Protein AF-A0A7C5G3N1-F1 (afdb_monomer_lite)

Structure (mmCIF, N/CA/C/O backbone):
data_AF-A0A7C5G3N1-F1
#
_entry.id   AF-A0A7C5G3N1-F1
#
loop_
_atom_site.group_PDB
_atom_site.id
_atom_site.type_symbol
_atom_site.label_atom_id
_atom_site.label_alt_id
_atom_site.label_comp_id
_atom_site.label_asym_id
_atom_site.label_entity_id
_atom_site.label_seq_id
_atom_site.pdbx_PDB_ins_code
_atom_site.Cartn_x
_atom_site.Cartn_y
_atom_site.Cartn_z
_atom_site.occupancy
_atom_site.B_iso_or_equiv
_atom_site.auth_seq_id
_atom_site.auth_comp_id
_atom_site.auth_asym_id
_atom_site.auth_atom_id
_atom_site.pdbx_PDB_model_num
ATOM 1 N N . MET A 1 1 ? 9.515 4.263 2.030 1.00 60.97 1 MET A N 1
ATOM 2 C CA . MET A 1 1 ? 8.038 4.184 2.041 1.00 60.97 1 MET A CA 1
ATOM 3 C C . MET A 1 1 ? 7.497 5.572 1.747 1.00 60.97 1 MET A C 1
ATOM 5 O O . MET A 1 1 ? 8.164 6.529 2.124 1.00 60.97 1 MET A O 1
ATOM 9 N N . SER A 1 2 ? 6.400 5.694 1.000 1.00 80.94 2 SER A N 1
ATOM 10 C CA . SER A 1 2 ? 5.811 6.991 0.640 1.00 80.94 2 SER A CA 1
ATOM 11 C C . SER A 1 2 ? 4.563 7.272 1.469 1.00 80.94 2 SER A C 1
ATOM 13 O O . SER A 1 2 ? 3.793 6.359 1.759 1.00 80.94 2 SER A O 1
ATOM 15 N N . GLU A 1 3 ? 4.332 8.550 1.763 1.00 86.06 3 GLU A N 1
ATOM 16 C CA . GLU A 1 3 ? 3.150 9.040 2.486 1.00 86.06 3 GLU A CA 1
ATOM 17 C C . GLU A 1 3 ? 1.834 8.571 1.841 1.00 86.06 3 GLU A C 1
ATOM 19 O O . GLU A 1 3 ? 0.853 8.307 2.528 1.00 86.06 3 GLU A O 1
ATOM 24 N N . TYR A 1 4 ? 1.822 8.381 0.517 1.00 85.38 4 TYR A N 1
ATOM 25 C CA . TYR A 1 4 ? 0.656 7.877 -0.205 1.00 85.38 4 TYR A CA 1
ATOM 26 C C . TYR A 1 4 ? 0.234 6.465 0.235 1.00 85.38 4 TYR A C 1
ATOM 28 O O . TYR A 1 4 ? -0.963 6.197 0.354 1.00 85.38 4 TYR A O 1
ATOM 36 N N . GLN A 1 5 ? 1.190 5.558 0.473 1.00 86.56 5 GLN A N 1
ATOM 37 C CA . GLN A 1 5 ? 0.884 4.183 0.891 1.00 86.56 5 GLN A CA 1
ATOM 38 C C . GLN A 1 5 ? 0.351 4.151 2.323 1.00 86.56 5 GLN A C 1
ATOM 40 O O . GLN A 1 5 ? -0.631 3.455 2.582 1.00 86.56 5 GLN A O 1
ATOM 45 N N . THR A 1 6 ? 0.931 4.967 3.205 1.00 88.88 6 THR A N 1
ATOM 46 C CA . THR A 1 6 ? 0.477 5.144 4.588 1.00 88.88 6 THR A CA 1
ATOM 47 C C . THR A 1 6 ? -0.971 5.644 4.635 1.00 88.88 6 THR A C 1
ATOM 49 O O . THR A 1 6 ? -1.829 5.042 5.279 1.00 88.88 6 THR A O 1
ATOM 52 N N . GLU A 1 7 ? -1.291 6.692 3.872 1.00 92.44 7 GLU A N 1
ATOM 53 C CA . GLU A 1 7 ? -2.647 7.256 3.809 1.00 92.44 7 GLU A CA 1
ATOM 54 C C . GLU A 1 7 ? -3.653 6.328 3.116 1.00 92.44 7 GLU A C 1
ATOM 56 O O . GLU A 1 7 ? -4.857 6.373 3.379 1.00 92.44 7 GLU A O 1
ATOM 61 N N . HIS A 1 8 ? -3.198 5.485 2.188 1.00 91.62 8 HIS A N 1
ATOM 62 C CA . HIS A 1 8 ? -4.062 4.473 1.591 1.00 91.62 8 HIS A CA 1
ATOM 63 C C . HIS A 1 8 ? -4.398 3.361 2.590 1.00 91.62 8 HIS A C 1
ATOM 65 O O . HIS A 1 8 ? -5.571 3.016 2.727 1.00 91.62 8 HIS A O 1
ATOM 71 N N . ALA A 1 9 ? -3.401 2.852 3.318 1.00 95.19 9 ALA A N 1
ATOM 72 C CA . ALA A 1 9 ? -3.592 1.818 4.328 1.00 95.19 9 ALA A CA 1
ATOM 73 C C . ALA A 1 9 ? -4.538 2.277 5.448 1.00 95.19 9 ALA A C 1
ATOM 75 O O . ALA A 1 9 ? -5.477 1.555 5.783 1.00 95.19 9 ALA A O 1
ATOM 76 N N . ARG A 1 10 ? -4.369 3.511 5.943 1.00 95.00 10 ARG A N 1
ATOM 77 C CA . ARG A 1 10 ? -5.288 4.119 6.921 1.00 95.00 10 ARG A CA 1
ATOM 78 C C . ARG A 1 10 ? -6.726 4.154 6.421 1.00 95.00 10 ARG A C 1
ATOM 80 O O . ARG A 1 10 ? -7.605 3.637 7.096 1.00 95.00 10 ARG A O 1
ATOM 87 N N . ARG A 1 11 ? -6.968 4.650 5.202 1.00 96.19 11 ARG A N 1
ATOM 88 C CA . ARG A 1 11 ? -8.322 4.697 4.616 1.00 96.19 11 ARG A CA 1
ATOM 89 C C . ARG A 1 11 ? -8.971 3.321 4.467 1.00 96.19 11 ARG A C 1
ATOM 91 O O . ARG A 1 11 ? -10.182 3.198 4.636 1.00 96.19 11 ARG A O 1
ATOM 98 N N . VAL A 1 12 ? -8.190 2.289 4.141 1.00 96.12 12 VAL A N 1
ATOM 99 C CA . VAL A 1 12 ? -8.689 0.903 4.084 1.00 96.12 12 VAL A CA 1
ATOM 100 C C . VAL A 1 12 ? -9.144 0.447 5.469 1.00 96.12 12 VAL A C 1
ATOM 102 O O . VAL A 1 12 ? -10.231 -0.116 5.606 1.00 96.12 12 VAL A O 1
ATOM 105 N N . VAL A 1 13 ? -8.348 0.730 6.501 1.00 96.88 13 VAL A N 1
ATOM 106 C CA . VAL A 1 13 ? -8.692 0.383 7.883 1.00 96.88 13 VAL A CA 1
ATOM 107 C C . VAL A 1 13 ? -9.870 1.205 8.402 1.00 96.88 13 VAL A C 1
ATOM 109 O O . VAL A 1 13 ? -10.754 0.641 9.032 1.00 96.88 13 VAL A O 1
ATOM 112 N N . GLU A 1 14 ? -9.960 2.494 8.088 1.00 95.81 14 GLU A N 1
ATOM 113 C CA . GLU A 1 14 ? -11.109 3.341 8.436 1.00 95.81 14 GLU A CA 1
ATOM 114 C C . GLU A 1 14 ? -12.409 2.833 7.799 1.00 95.81 14 GLU A C 1
ATOM 116 O O . GLU A 1 14 ? -13.446 2.758 8.460 1.00 95.81 14 GLU A O 1
ATOM 121 N N . GLN A 1 15 ? -12.366 2.421 6.527 1.00 96.88 15 GLN A N 1
ATOM 122 C CA . GLN A 1 15 ? -13.516 1.771 5.897 1.00 96.88 15 GLN A CA 1
ATOM 123 C C . GLN A 1 15 ? -13.875 0.468 6.603 1.00 96.88 15 GLN A C 1
ATOM 125 O O . GLN A 1 15 ? -15.054 0.239 6.864 1.00 96.88 15 GLN A O 1
ATOM 130 N N . PHE A 1 16 ? -12.890 -0.361 6.950 1.00 96.12 16 PHE A N 1
ATOM 131 C CA . PHE A 1 16 ? -13.138 -1.584 7.708 1.00 96.12 16 PHE A CA 1
ATOM 132 C C . PHE A 1 16 ? -13.788 -1.286 9.065 1.00 96.12 16 PHE A C 1
ATOM 134 O O . PHE A 1 16 ? -14.796 -1.903 9.402 1.00 96.12 16 PHE A O 1
ATOM 141 N N . GLN A 1 17 ? -13.288 -0.286 9.796 1.00 95.06 17 GLN A N 1
ATOM 142 C CA . GLN A 1 17 ? -13.886 0.177 11.047 1.00 95.06 17 GLN A CA 1
ATOM 143 C C . GLN A 1 17 ? -15.338 0.627 10.854 1.00 95.06 17 GLN A C 1
ATOM 145 O O . GLN A 1 17 ? -16.182 0.320 11.692 1.00 95.06 17 GLN A O 1
ATOM 150 N N . SER A 1 18 ? -15.660 1.309 9.749 1.00 95.38 18 SER A N 1
ATOM 151 C CA . SER A 1 18 ? -17.025 1.786 9.471 1.00 95.38 18 SER A CA 1
ATOM 152 C C . SER A 1 18 ? -18.063 0.665 9.308 1.00 95.38 18 SER A C 1
ATOM 154 O O . SER A 1 18 ? -19.258 0.913 9.453 1.00 95.38 18 SER A O 1
ATOM 156 N N . LEU A 1 19 ? -17.617 -0.567 9.033 1.00 96.56 19 LEU A N 1
ATOM 157 C CA . LEU A 1 19 ? -18.477 -1.749 8.916 1.00 96.56 19 LEU A CA 1
ATOM 158 C C . LEU A 1 19 ? -18.807 -2.387 10.272 1.00 96.56 19 LEU A C 1
ATOM 160 O O . LEU A 1 19 ? -19.661 -3.271 10.338 1.00 96.56 19 LEU A O 1
ATOM 164 N N . LEU A 1 20 ? -18.121 -1.972 11.337 1.00 96.19 20 LEU A N 1
ATOM 165 C CA . LEU A 1 20 ? -18.251 -2.533 12.674 1.00 96.19 20 LEU A CA 1
ATOM 166 C C . LEU A 1 20 ? -19.174 -1.669 13.536 1.00 96.19 20 LEU A C 1
ATOM 168 O O . LEU A 1 20 ? -19.128 -0.433 13.509 1.00 96.19 20 LEU A O 1
ATOM 172 N N . ASP A 1 21 ? -19.986 -2.321 14.362 1.00 96.88 21 ASP A N 1
ATOM 173 C CA . ASP A 1 21 ? -20.755 -1.623 15.383 1.00 96.88 21 ASP A CA 1
ATOM 174 C C . ASP A 1 21 ? -19.839 -1.047 16.477 1.00 96.88 21 ASP A C 1
ATOM 176 O O . ASP A 1 21 ? -18.640 -1.325 16.566 1.00 96.88 21 ASP A O 1
ATOM 180 N N . GLU A 1 22 ? -20.395 -0.146 17.280 1.00 94.25 22 GLU A N 1
ATOM 181 C CA . GLU A 1 22 ? -19.630 0.597 18.283 1.00 94.25 22 GLU A CA 1
ATOM 182 C C . GLU A 1 22 ? -19.105 -0.310 19.406 1.00 94.25 22 GLU A C 1
ATOM 184 O O . GLU A 1 22 ? -17.979 -0.123 19.863 1.00 94.25 22 GLU A O 1
ATOM 189 N N . GLU A 1 23 ? -19.862 -1.350 19.777 1.00 96.12 23 GLU A N 1
ATOM 190 C CA . GLU A 1 23 ? -19.415 -2.358 20.742 1.00 96.12 23 GLU A CA 1
ATOM 191 C C . GLU A 1 23 ? -18.184 -3.115 20.225 1.00 96.12 23 GLU A C 1
ATOM 193 O O . GLU A 1 23 ? -17.192 -3.250 20.944 1.00 96.12 23 GLU A O 1
ATOM 198 N N . THR A 1 24 ? -18.205 -3.573 18.969 1.00 95.25 24 THR A N 1
ATOM 199 C CA . THR A 1 24 ? -17.070 -4.300 18.388 1.00 95.25 24 THR A CA 1
ATOM 200 C C . THR A 1 24 ? -15.854 -3.396 18.226 1.00 95.25 24 THR A C 1
ATOM 202 O O . THR A 1 24 ? -14.746 -3.815 18.560 1.00 95.25 24 THR A O 1
ATOM 205 N N . ARG A 1 25 ? -16.038 -2.144 17.784 1.00 95.06 25 ARG A N 1
ATOM 206 C CA . ARG A 1 25 ? -14.938 -1.167 17.691 1.00 95.06 25 ARG A CA 1
ATOM 207 C C . ARG A 1 25 ? -14.281 -0.923 19.046 1.00 95.06 25 ARG A C 1
ATOM 209 O O . ARG A 1 25 ? -13.059 -0.999 19.145 1.00 95.06 25 ARG A O 1
ATOM 216 N N . ALA A 1 26 ? -15.082 -0.708 20.090 1.00 94.12 26 ALA A N 1
ATOM 217 C CA . ALA A 1 26 ? -14.581 -0.490 21.444 1.00 94.12 26 ALA A CA 1
ATOM 218 C C . ALA A 1 26 ? -13.852 -1.719 22.011 1.00 94.12 26 ALA A C 1
ATOM 220 O O . ALA A 1 26 ? -12.868 -1.573 22.732 1.00 94.12 26 ALA A O 1
ATOM 221 N N . ARG A 1 27 ? -14.311 -2.933 21.679 1.00 96.25 27 ARG A N 1
ATOM 222 C CA . ARG A 1 27 ? -13.663 -4.184 22.103 1.00 96.25 27 ARG A CA 1
ATOM 223 C C . ARG A 1 27 ? -12.331 -4.450 21.410 1.00 96.25 27 ARG A C 1
ATOM 225 O O . ARG A 1 27 ? -11.479 -5.088 22.020 1.00 96.25 27 ARG A O 1
ATOM 232 N N . ILE A 1 28 ? -12.188 -4.041 20.149 1.00 95.06 28 ILE A N 1
ATOM 233 C CA . ILE A 1 28 ? -10.939 -4.209 19.398 1.00 95.06 28 ILE A CA 1
ATOM 234 C C . ILE A 1 28 ? -9.894 -3.215 19.898 1.00 95.06 28 ILE A C 1
ATOM 236 O O . ILE A 1 28 ? -8.793 -3.648 20.205 1.00 95.06 28 ILE A O 1
ATOM 240 N N . GLY A 1 29 ? -10.262 -1.938 20.044 1.00 93.50 29 GLY A N 1
ATOM 241 C CA . GLY A 1 29 ? -9.350 -0.881 20.482 1.00 93.50 29 GLY A CA 1
ATOM 242 C C . GLY A 1 29 ? -8.572 -0.229 19.335 1.00 93.50 29 GLY A C 1
ATOM 243 O O . GLY A 1 29 ? -8.379 -0.812 18.271 1.00 93.50 29 GLY A O 1
ATOM 244 N N . GLU A 1 30 ? -8.152 1.021 19.545 1.00 92.81 30 GLU A N 1
ATOM 245 C CA . GLU A 1 30 ? -7.456 1.822 18.524 1.00 92.81 30 GLU A CA 1
ATOM 246 C C . GLU A 1 30 ? -6.075 1.251 18.170 1.00 92.81 30 GLU A C 1
ATOM 248 O O . GLU A 1 30 ? -5.737 1.171 16.993 1.00 92.81 30 GLU A O 1
ATOM 253 N N . GLU A 1 31 ? -5.321 0.758 19.158 1.00 95.12 31 GLU A N 1
ATOM 254 C CA . GLU A 1 31 ? -3.976 0.190 18.959 1.00 95.12 31 GLU A CA 1
ATOM 255 C C . GLU A 1 31 ? -3.986 -0.983 17.963 1.00 95.12 31 GLU A C 1
ATOM 257 O O . GLU A 1 31 ? -3.105 -1.114 17.116 1.00 95.12 31 GLU A O 1
ATOM 262 N N . GLN A 1 32 ? -5.026 -1.812 18.010 1.00 96.44 32 GLN A N 1
ATOM 263 C CA . GLN A 1 32 ? -5.193 -2.970 17.137 1.00 96.44 32 GLN A CA 1
ATOM 264 C C . GLN A 1 32 ? -5.538 -2.544 15.704 1.00 96.44 32 GLN A C 1
ATOM 266 O O . GLN A 1 32 ? -5.139 -3.208 14.745 1.00 96.44 32 GLN A O 1
ATOM 271 N N . PHE A 1 33 ? -6.255 -1.431 15.532 1.00 96.38 33 PHE A N 1
ATOM 272 C CA . PHE A 1 33 ? -6.498 -0.857 14.210 1.00 96.38 33 PHE A CA 1
ATOM 273 C C . PHE A 1 33 ? -5.255 -0.166 13.644 1.00 96.38 33 PHE A C 1
ATOM 275 O O . PHE A 1 33 ? -5.017 -0.264 12.441 1.00 96.38 33 PHE A O 1
ATOM 282 N N . ASP A 1 34 ? -4.438 0.463 14.485 1.00 95.00 34 ASP A N 1
ATOM 283 C CA . ASP A 1 34 ? -3.146 1.014 14.072 1.00 95.00 34 ASP A CA 1
ATOM 284 C C . ASP A 1 34 ? -2.187 -0.097 13.620 1.00 95.00 34 ASP A C 1
ATOM 286 O O . ASP A 1 34 ? -1.552 0.010 12.567 1.00 95.00 34 ASP A O 1
ATOM 290 N N . GLU A 1 35 ? -2.135 -1.213 14.353 1.00 96.38 35 GLU A N 1
ATOM 291 C CA . GLU A 1 35 ? -1.363 -2.390 13.948 1.00 96.38 35 GLU A CA 1
ATOM 292 C C . GLU A 1 35 ? -1.898 -2.990 12.637 1.00 96.38 35 GLU A C 1
ATOM 294 O O . GLU A 1 35 ? -1.125 -3.333 11.737 1.00 96.38 35 GLU A O 1
ATOM 299 N N . LEU A 1 36 ? -3.224 -3.047 12.466 1.00 96.56 36 LEU A N 1
ATOM 300 C CA . LEU A 1 36 ? -3.836 -3.453 11.201 1.00 96.56 36 LEU A CA 1
ATOM 301 C C . LEU A 1 36 ? -3.443 -2.518 10.050 1.00 96.56 36 LEU A C 1
ATOM 303 O O . LEU A 1 36 ? -3.143 -3.002 8.957 1.00 96.56 36 LEU A O 1
ATOM 307 N N . ALA A 1 37 ? -3.398 -1.205 10.279 1.00 96.19 37 ALA A N 1
ATOM 308 C CA . ALA A 1 37 ? -2.982 -0.238 9.266 1.00 96.19 37 ALA A CA 1
ATOM 309 C C . ALA A 1 37 ? -1.526 -0.472 8.846 1.00 96.19 37 ALA A C 1
ATOM 311 O O . ALA A 1 37 ? -1.236 -0.498 7.649 1.00 96.19 37 ALA A O 1
ATOM 312 N N . LEU A 1 38 ? -0.638 -0.753 9.803 1.00 95.44 38 LEU A N 1
ATOM 313 C CA . LEU A 1 38 ? 0.758 -1.097 9.529 1.00 95.44 38 LEU A CA 1
ATOM 314 C C . LEU A 1 38 ? 0.893 -2.403 8.725 1.00 95.44 38 LEU A C 1
ATOM 316 O O . LEU A 1 38 ? 1.699 -2.491 7.791 1.00 95.44 38 LEU A O 1
ATOM 320 N N . MET A 1 39 ? 0.097 -3.426 9.052 1.00 97.19 39 MET A N 1
ATOM 321 C CA . MET A 1 39 ? 0.083 -4.691 8.308 1.00 97.19 39 MET A CA 1
ATOM 322 C C . MET A 1 39 ? -0.402 -4.496 6.866 1.00 97.19 39 MET A C 1
ATOM 324 O O . MET A 1 39 ? 0.213 -5.011 5.928 1.00 97.19 39 MET A O 1
ATOM 328 N N . VAL A 1 40 ? -1.473 -3.721 6.675 1.00 96.38 40 VAL A N 1
ATOM 329 C CA . VAL A 1 40 ? -2.007 -3.384 5.347 1.00 96.38 40 VAL A CA 1
ATOM 330 C C . VAL A 1 40 ? -0.982 -2.587 4.537 1.00 96.38 40 VAL A C 1
ATOM 332 O O . VAL A 1 40 ? -0.730 -2.916 3.377 1.00 96.38 40 VAL A O 1
ATOM 335 N N . GLU A 1 41 ? -0.333 -1.592 5.142 1.00 95.25 41 GLU A N 1
ATOM 336 C CA . GLU A 1 41 ? 0.730 -0.808 4.505 1.00 95.25 41 GLU A CA 1
ATOM 337 C C . GLU A 1 41 ? 1.899 -1.692 4.050 1.00 95.25 41 GLU A C 1
ATOM 339 O O . GLU A 1 41 ? 2.393 -1.563 2.922 1.00 95.25 41 GLU A O 1
ATOM 344 N N . SER A 1 42 ? 2.306 -2.636 4.900 1.00 95.38 42 SER A N 1
ATOM 345 C CA . SER A 1 42 ? 3.378 -3.587 4.598 1.00 95.38 42 SER A CA 1
ATOM 346 C C . SER A 1 42 ? 3.016 -4.484 3.411 1.00 95.38 42 SER A C 1
ATOM 348 O O . SER A 1 42 ? 3.830 -4.675 2.505 1.00 95.38 42 SER A O 1
ATOM 350 N N . ALA A 1 43 ? 1.779 -4.985 3.363 1.00 94.88 43 ALA A N 1
ATOM 351 C CA . ALA A 1 43 ? 1.292 -5.820 2.266 1.00 94.88 43 ALA A CA 1
ATOM 352 C C . ALA A 1 43 ? 1.201 -5.054 0.932 1.00 94.88 43 ALA A C 1
ATOM 354 O O . ALA A 1 43 ? 1.601 -5.575 -0.116 1.00 94.88 43 ALA A O 1
ATOM 355 N N . ILE A 1 44 ? 0.727 -3.802 0.965 1.00 91.88 44 ILE A N 1
ATOM 356 C CA . ILE A 1 44 ? 0.703 -2.914 -0.208 1.00 91.88 44 ILE A CA 1
ATOM 357 C C . ILE A 1 44 ? 2.129 -2.690 -0.714 1.00 91.88 44 ILE A C 1
ATOM 359 O O . ILE A 1 44 ? 2.400 -2.856 -1.903 1.00 91.88 44 ILE A O 1
ATOM 363 N N . THR A 1 45 ? 3.056 -2.363 0.187 1.00 91.94 45 THR A N 1
ATOM 364 C CA . THR A 1 45 ? 4.456 -2.093 -0.161 1.00 91.94 45 THR A CA 1
ATOM 365 C C . THR A 1 45 ? 5.129 -3.312 -0.786 1.00 91.94 45 THR A C 1
ATOM 367 O O . THR A 1 45 ? 5.773 -3.182 -1.827 1.00 91.94 45 THR A O 1
ATOM 370 N N . ALA A 1 46 ? 4.935 -4.500 -0.209 1.00 93.12 46 ALA A N 1
ATOM 371 C CA . ALA A 1 46 ? 5.470 -5.744 -0.757 1.00 93.12 46 ALA A CA 1
ATOM 372 C C . ALA A 1 46 ? 4.925 -6.037 -2.165 1.00 93.12 46 ALA A C 1
ATOM 374 O O . ALA A 1 46 ? 5.672 -6.449 -3.052 1.00 93.12 46 ALA A O 1
ATOM 375 N N . SER A 1 47 ? 3.636 -5.772 -2.393 1.00 92.88 47 SER A N 1
ATOM 376 C CA . SER A 1 47 ? 3.006 -5.965 -3.703 1.00 92.88 47 SER A CA 1
ATOM 377 C C . SER A 1 47 ? 3.559 -4.995 -4.750 1.00 92.88 47 SER A C 1
ATOM 379 O O . SER A 1 47 ? 3.895 -5.412 -5.855 1.00 92.88 47 SER A O 1
ATOM 381 N N . VAL A 1 48 ? 3.716 -3.714 -4.396 1.00 92.75 48 VAL A N 1
ATOM 382 C CA . VAL A 1 48 ? 4.312 -2.702 -5.285 1.00 92.75 48 VAL A CA 1
ATOM 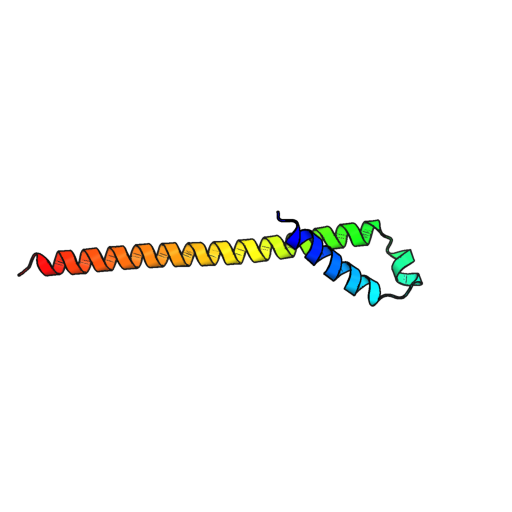383 C C . VAL A 1 48 ? 5.760 -3.050 -5.622 1.00 92.75 48 VAL A C 1
ATOM 385 O O . VAL A 1 48 ? 6.151 -2.953 -6.782 1.00 92.75 48 VAL A O 1
ATOM 388 N N . LEU A 1 49 ? 6.551 -3.482 -4.635 1.00 93.31 49 LEU A N 1
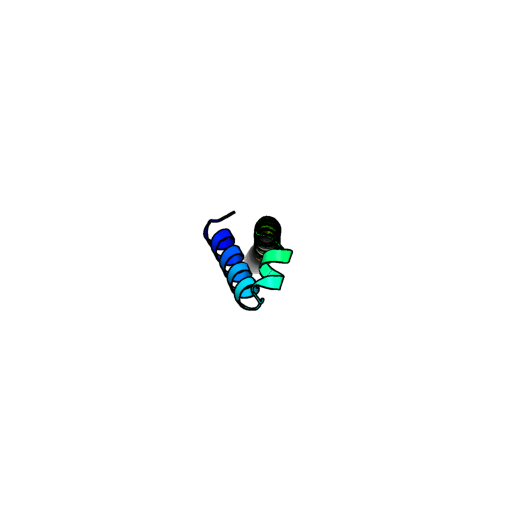ATOM 389 C CA . LEU A 1 49 ? 7.940 -3.880 -4.859 1.00 93.31 49 LEU A CA 1
ATOM 390 C C . LEU A 1 49 ? 8.033 -5.034 -5.862 1.00 93.31 49 LEU A C 1
ATOM 392 O O . LEU A 1 49 ? 8.799 -4.948 -6.816 1.00 93.31 49 LEU A O 1
ATOM 396 N N . LYS A 1 50 ? 7.191 -6.057 -5.703 1.00 95.38 50 LYS A N 1
ATOM 397 C CA . LYS A 1 50 ? 7.141 -7.202 -6.616 1.00 95.38 50 LYS A CA 1
ATOM 398 C C . LYS A 1 50 ? 6.803 -6.798 -8.055 1.00 95.38 50 LYS A C 1
ATOM 400 O O . LYS A 1 50 ? 7.344 -7.365 -9.002 1.00 95.38 50 LYS A O 1
ATOM 405 N N . GLU A 1 51 ? 5.896 -5.844 -8.245 1.00 95.06 51 GLU A N 1
ATOM 406 C CA . GLU A 1 51 ? 5.571 -5.336 -9.585 1.00 95.06 51 GLU A CA 1
ATOM 407 C C . GLU A 1 51 ? 6.733 -4.538 -10.193 1.00 95.06 51 GLU A C 1
ATOM 409 O O . GLU A 1 51 ? 7.004 -4.648 -11.390 1.00 95.06 51 GLU A O 1
ATOM 414 N N . LEU A 1 52 ? 7.464 -3.775 -9.374 1.00 95.62 52 LEU A N 1
ATOM 415 C CA . LEU A 1 52 ? 8.666 -3.065 -9.817 1.00 95.62 52 LEU A CA 1
ATOM 416 C C . LEU A 1 52 ? 9.796 -4.026 -10.205 1.00 95.62 52 LEU A C 1
ATOM 418 O O . LEU A 1 52 ? 10.445 -3.799 -11.224 1.00 95.62 52 LEU A O 1
ATOM 422 N N . GLU A 1 53 ? 9.999 -5.105 -9.448 1.00 96.94 53 GLU A N 1
ATOM 423 C CA . GLU A 1 53 ? 10.953 -6.171 -9.788 1.00 96.94 53 GLU A CA 1
ATOM 424 C C . GLU A 1 53 ? 10.611 -6.797 -11.147 1.00 96.94 53 GLU A C 1
ATOM 426 O O . GLU A 1 53 ? 11.450 -6.828 -12.043 1.00 96.94 53 GLU A O 1
ATOM 431 N N . GLN A 1 54 ? 9.345 -7.168 -11.371 1.00 96.94 54 GLN A N 1
ATOM 432 C CA . GLN A 1 54 ? 8.908 -7.699 -12.668 1.00 96.94 54 GLN A CA 1
ATOM 433 C C . GLN A 1 54 ? 9.115 -6.707 -13.822 1.00 96.94 54 GLN A C 1
ATOM 435 O O . GLN A 1 54 ? 9.398 -7.110 -14.953 1.00 96.94 54 GLN A O 1
ATOM 440 N N . ALA A 1 55 ? 8.933 -5.407 -13.579 1.00 97.12 55 ALA A N 1
ATOM 441 C CA . ALA A 1 55 ? 9.193 -4.386 -14.586 1.00 97.12 55 ALA A CA 1
ATOM 442 C C . ALA A 1 55 ? 10.693 -4.278 -14.906 1.00 97.12 55 ALA A C 1
ATOM 444 O O . ALA A 1 55 ? 11.054 -4.160 -16.079 1.00 97.12 55 ALA A O 1
ATOM 445 N N . ALA A 1 56 ? 11.557 -4.362 -13.891 1.00 97.69 56 ALA A N 1
ATOM 446 C CA . ALA A 1 56 ? 13.006 -4.375 -14.066 1.00 97.69 56 ALA A CA 1
ATOM 447 C C . ALA A 1 56 ? 13.464 -5.596 -14.882 1.00 97.69 56 ALA A C 1
ATOM 449 O O . ALA A 1 56 ? 14.185 -5.421 -15.866 1.00 97.69 56 ALA A O 1
ATOM 450 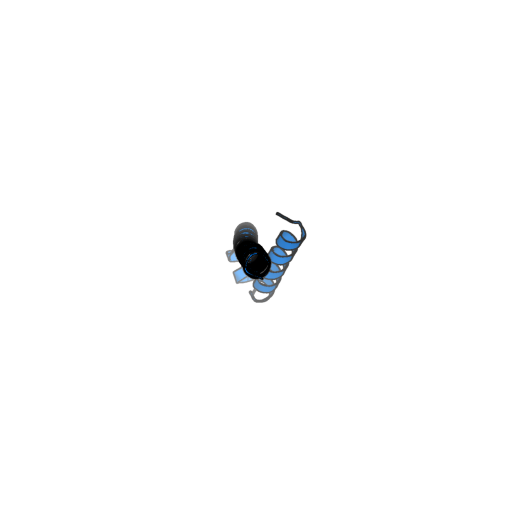N N . ASP A 1 57 ? 12.953 -6.790 -14.570 1.00 97.94 57 ASP A N 1
ATOM 451 C CA . ASP A 1 57 ? 13.256 -8.023 -15.309 1.00 97.94 57 ASP A CA 1
ATOM 452 C C . ASP A 1 57 ? 12.897 -7.900 -16.800 1.00 97.94 57 ASP A C 1
ATOM 454 O O . ASP A 1 57 ? 13.634 -8.339 -17.686 1.00 97.94 57 ASP A O 1
ATOM 458 N N . ARG A 1 58 ? 11.766 -7.252 -17.115 1.00 97.75 58 ARG A N 1
ATOM 459 C CA . ARG A 1 58 ? 11.351 -7.008 -18.509 1.00 97.75 58 ARG A CA 1
ATOM 460 C C . ARG A 1 58 ? 12.306 -6.065 -19.238 1.00 97.75 58 ARG A C 1
ATOM 462 O O . ARG A 1 58 ? 12.587 -6.280 -20.416 1.00 97.75 58 ARG A O 1
ATOM 469 N N . ILE A 1 59 ? 12.801 -5.031 -18.558 1.00 97.62 59 ILE A N 1
ATOM 470 C CA . ILE A 1 59 ? 13.780 -4.091 -19.125 1.00 97.62 59 ILE A CA 1
ATOM 471 C C . ILE A 1 59 ? 15.112 -4.802 -19.389 1.00 97.62 59 I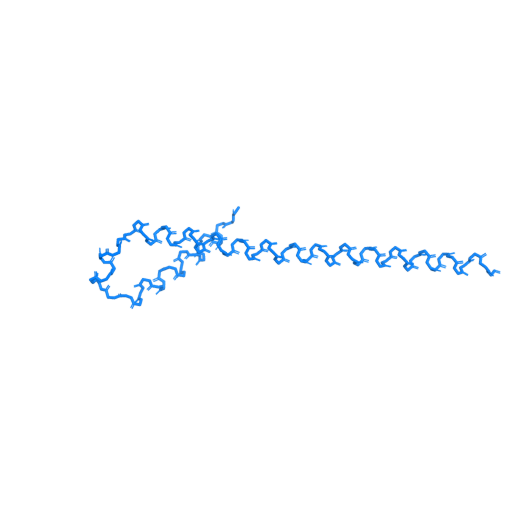LE A C 1
ATOM 473 O O . ILE A 1 59 ? 15.721 -4.600 -20.444 1.00 97.62 59 ILE A O 1
ATOM 477 N N . GLU A 1 60 ? 15.556 -5.654 -18.466 1.00 97.88 60 GLU A N 1
ATOM 478 C CA . GLU A 1 60 ? 16.766 -6.460 -18.636 1.00 97.88 60 GLU A CA 1
ATOM 479 C C . GLU A 1 60 ? 16.633 -7.412 -19.832 1.00 97.88 60 GLU A C 1
ATOM 481 O O . GLU A 1 60 ? 17.489 -7.420 -20.723 1.00 97.88 60 GLU A O 1
ATOM 486 N N . ALA A 1 61 ? 15.522 -8.147 -19.914 1.00 97.75 61 ALA A N 1
ATOM 487 C CA . ALA A 1 61 ? 15.248 -9.052 -21.026 1.00 97.75 61 ALA A CA 1
ATOM 488 C C . ALA A 1 61 ? 15.261 -8.324 -22.381 1.00 97.75 61 ALA A C 1
ATOM 490 O O . ALA A 1 61 ? 15.902 -8.791 -23.329 1.00 97.75 61 ALA A O 1
ATOM 491 N N . LEU A 1 62 ? 14.623 -7.151 -22.458 1.00 97.25 62 LEU A N 1
ATOM 492 C CA . LEU A 1 62 ? 14.625 -6.317 -23.660 1.00 97.25 62 LEU A CA 1
ATOM 493 C C . LEU A 1 62 ? 16.040 -5.850 -24.022 1.00 97.25 62 LEU A C 1
ATOM 495 O O . LEU A 1 62 ? 16.434 -5.894 -25.185 1.00 97.25 62 LEU A O 1
ATOM 499 N N . SER A 1 63 ? 16.835 -5.445 -23.031 1.00 97.38 63 SER A N 1
ATOM 500 C CA . SER A 1 63 ? 18.221 -5.015 -23.245 1.00 97.38 63 SER A CA 1
ATOM 501 C C . SER A 1 63 ? 19.078 -6.141 -23.838 1.00 97.38 63 SER A C 1
ATOM 503 O O . SER A 1 63 ? 19.870 -5.913 -24.758 1.00 97.38 63 SER A O 1
ATOM 505 N N . HIS A 1 64 ? 18.891 -7.376 -23.363 1.00 96.62 64 HIS A N 1
ATOM 506 C CA . HIS A 1 64 ? 19.543 -8.558 -23.929 1.00 96.62 64 HIS A CA 1
ATOM 507 C C . HIS A 1 64 ? 19.064 -8.887 -25.345 1.00 96.62 64 HIS A C 1
ATOM 509 O O . HIS A 1 64 ? 19.866 -9.297 -26.187 1.00 96.62 64 HIS A O 1
ATOM 515 N N . GLU A 1 65 ? 17.775 -8.719 -25.628 1.00 96.75 65 GLU A N 1
ATOM 516 C CA . GLU A 1 65 ? 17.232 -8.903 -26.972 1.00 96.75 65 GLU A CA 1
ATOM 517 C C . GLU A 1 65 ? 17.838 -7.912 -27.969 1.00 96.75 65 GLU A C 1
ATOM 519 O O . GLU A 1 65 ? 18.349 -8.335 -29.006 1.00 96.75 65 GLU A O 1
ATOM 524 N N . VAL A 1 66 ? 17.877 -6.623 -27.622 1.00 95.25 66 VAL A N 1
ATOM 525 C CA . VAL A 1 66 ? 18.485 -5.575 -28.456 1.00 95.25 66 VAL A CA 1
ATOM 526 C C . VAL A 1 66 ? 19.953 -5.891 -28.754 1.00 95.25 66 VAL A C 1
ATOM 528 O O . VAL A 1 66 ? 20.386 -5.772 -29.901 1.00 95.25 66 VAL A O 1
ATOM 531 N N . ARG A 1 67 ? 20.722 -6.353 -27.756 1.00 93.12 67 ARG A N 1
ATOM 532 C CA . ARG A 1 67 ? 22.122 -6.756 -27.963 1.00 93.12 67 ARG A CA 1
ATOM 533 C C . ARG A 1 67 ? 22.245 -7.917 -28.953 1.00 93.12 67 ARG A C 1
ATOM 535 O O . ARG A 1 67 ? 23.024 -7.814 -29.895 1.00 93.12 67 ARG A O 1
ATOM 542 N N . ARG A 1 68 ? 21.442 -8.974 -28.788 1.00 93.06 68 ARG A N 1
ATOM 543 C CA . ARG A 1 68 ? 21.440 -10.126 -29.711 1.00 93.06 68 ARG A CA 1
ATOM 544 C C . ARG A 1 68 ? 21.068 -9.730 -31.137 1.00 93.06 68 ARG A C 1
ATOM 546 O O . ARG A 1 68 ? 21.655 -10.240 -32.090 1.00 93.06 68 ARG A O 1
ATOM 553 N N . GLN A 1 69 ? 20.107 -8.821 -31.300 1.00 92.31 69 GLN A N 1
ATOM 554 C CA . GLN A 1 69 ? 19.745 -8.301 -32.618 1.00 92.31 69 GLN A CA 1
ATOM 555 C C . GLN A 1 69 ? 20.915 -7.535 -33.241 1.00 92.31 69 GLN A C 1
ATOM 557 O O . GLN A 1 69 ? 21.266 -7.811 -34.384 1.00 92.31 69 GLN A O 1
ATOM 562 N N . ALA A 1 70 ? 21.563 -6.636 -32.495 1.00 90.88 70 ALA A N 1
ATOM 563 C CA . ALA A 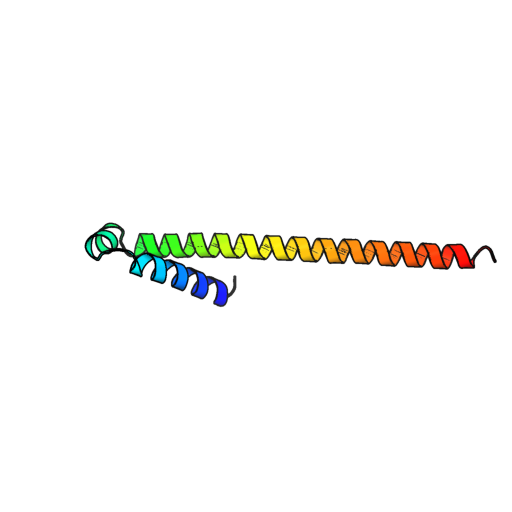1 70 ? 22.728 -5.899 -32.983 1.00 90.88 70 ALA A CA 1
ATOM 564 C C . ALA A 1 70 ? 23.873 -6.835 -33.411 1.00 90.88 70 ALA A C 1
ATOM 566 O O . ALA A 1 70 ? 24.434 -6.652 -34.488 1.00 90.88 70 ALA A O 1
ATOM 567 N N . GLU A 1 71 ? 24.167 -7.870 -32.620 1.00 90.44 71 GLU A N 1
ATOM 568 C CA . GLU A 1 71 ? 25.157 -8.902 -32.959 1.00 90.44 71 GLU A CA 1
ATOM 569 C C . GLU A 1 71 ? 24.777 -9.667 -34.233 1.00 90.44 71 GLU A C 1
ATOM 571 O O . GLU A 1 71 ? 25.626 -9.888 -35.091 1.00 90.44 71 GLU A O 1
ATOM 576 N N . THR A 1 72 ? 23.498 -10.016 -34.402 1.00 87.06 72 THR A N 1
ATOM 577 C CA . THR A 1 72 ? 23.000 -10.696 -35.610 1.00 87.06 72 THR A CA 1
ATOM 578 C C . THR A 1 72 ? 23.133 -9.806 -36.847 1.00 87.06 72 THR A C 1
ATOM 580 O O . THR A 1 72 ? 23.622 -10.254 -37.884 1.00 87.06 72 THR A O 1
ATOM 583 N N . TYR A 1 73 ? 22.753 -8.529 -36.744 1.00 78.69 73 TYR A N 1
ATOM 584 C CA . TYR A 1 73 ? 22.893 -7.570 -37.840 1.00 78.69 73 TYR A CA 1
ATOM 585 C C . TYR A 1 73 ? 24.363 -7.347 -38.214 1.00 78.69 73 TYR A C 1
ATOM 587 O O . TYR A 1 73 ? 24.704 -7.417 -39.394 1.00 78.69 73 TYR A O 1
ATOM 595 N N . MET A 1 74 ? 25.242 -7.137 -37.229 1.00 68.88 74 MET A N 1
ATOM 596 C CA . MET A 1 74 ? 26.679 -6.946 -37.462 1.00 68.88 74 MET A CA 1
ATOM 597 C C . MET A 1 74 ? 27.362 -8.214 -37.992 1.00 68.88 74 MET A C 1
ATOM 599 O O . MET A 1 74 ? 28.229 -8.111 -38.854 1.00 68.88 74 MET A O 1
ATOM 603 N N . GLY A 1 75 ? 26.947 -9.398 -37.534 1.00 61.62 75 GLY A N 1
ATOM 604 C CA . GLY A 1 75 ? 27.423 -10.682 -38.050 1.00 61.62 75 GLY A CA 1
ATOM 605 C C . GLY A 1 75 ? 27.018 -10.915 -39.507 1.00 61.62 75 GLY A C 1
ATOM 606 O O . GLY A 1 75 ? 27.855 -11.308 -40.311 1.00 61.62 75 GLY A O 1
ATOM 607 N N . SER A 1 76 ? 25.778 -10.577 -39.880 1.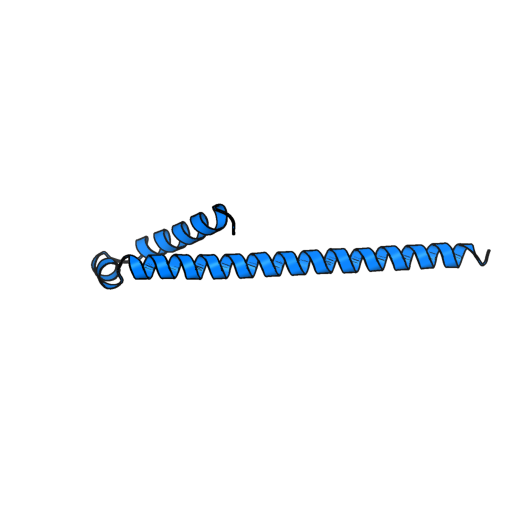00 57.47 76 SER A N 1
ATOM 608 C CA . SER A 1 76 ? 25.301 -10.702 -41.268 1.00 57.47 76 SER A CA 1
ATOM 609 C C . SER A 1 76 ? 25.982 -9.734 -42.246 1.00 57.47 76 SER A C 1
ATOM 611 O O . SER A 1 76 ? 26.132 -10.048 -43.423 1.00 57.47 76 SER A O 1
ATOM 613 N N . ALA A 1 77 ? 26.443 -8.573 -41.766 1.00 56.28 77 ALA A N 1
ATOM 614 C CA . ALA A 1 77 ? 27.146 -7.578 -42.576 1.00 56.28 77 ALA A CA 1
ATOM 615 C C . ALA A 1 77 ? 28.630 -7.918 -42.822 1.00 56.28 77 ALA A C 1
ATOM 617 O O . ALA A 1 77 ? 29.264 -7.272 -43.650 1.00 56.28 77 ALA A O 1
ATOM 618 N N . ALA A 1 78 ? 29.192 -8.901 -42.108 1.00 54.97 78 ALA A N 1
ATOM 619 C CA . ALA A 1 78 ? 30.585 -9.324 -42.261 1.00 54.97 78 ALA A CA 1
ATOM 620 C C . ALA A 1 78 ? 30.780 -10.447 -43.303 1.00 54.97 78 ALA A C 1
ATOM 622 O O . ALA A 1 78 ? 31.915 -10.720 -43.689 1.00 54.97 78 ALA A O 1
ATOM 623 N N . GLU A 1 79 ? 29.699 -11.091 -43.760 1.00 52.59 79 GLU A N 1
ATOM 624 C CA . GLU A 1 79 ? 29.727 -12.191 -44.743 1.00 52.59 79 GLU A CA 1
ATOM 625 C C . GLU A 1 79 ? 29.335 -11.766 -46.176 1.00 52.59 79 GLU A C 1
ATOM 627 O O . GLU A 1 79 ? 29.224 -12.624 -47.053 1.00 52.59 79 GLU A O 1
ATOM 632 N N . THR A 1 80 ? 29.153 -10.464 -46.442 1.00 47.16 80 THR A N 1
ATOM 633 C CA . THR A 1 80 ? 28.870 -9.916 -47.791 1.00 47.16 80 THR A CA 1
ATOM 634 C C . THR A 1 80 ? 29.968 -8.964 -48.242 1.00 47.16 80 THR A C 1
ATOM 636 O O . THR A 1 80 ? 30.327 -9.013 -49.440 1.00 47.16 80 THR A O 1
#

pLDDT: mean 90.59, std 11.74, range [47.16, 97.94]

Radius of gyration: 24.45 Å; chains: 1; bounding box: 51×21×70 Å

Sequence (80 aa):
MSEYQTEHARRVVEQFQSLLDEETRARIGEEQFDELALMVESAITASVLKELEQAADRIEALSHEVRRQAETYMGSAAET

Secondary structure (DSSP, 8-state):
--HHHHHHHHHHHHHHHHTS-HHHHHHH-HHHHHHHHHHHHHHHHHHHHHHHHHHHHHHHHHHHHHHHHHHHHHHHTT--

Foldseek 3Di:
DDPVLLVVLLVVLVVVLVVDDPVVDVVCDPVNSVVSSVVSSVVVVVVVVVVVVVVVVVVVVVVVVVVVVVVVVVVVVVVD